Protein AF-A0AA43KDF6-F1 (afdb_monomer_lite)

Sequence (59 aa):
MVSIKRKEMIWLLLLVLGCGYFSAMSNLEMNYYLKSLIALLPMQVAALIYVAYLRWHRS

Foldseek 3Di:
DPPCPPVNVVVVVVVVVLCVLVVVLVPDPDDPVVSVVSNCVVVVVVVVVVVVVVVVVVD

Organism: NCBI:txid2971776

Structure (mmCIF, N/CA/C/O backbone):
data_AF-A0AA43KDF6-F1
#
_entry.id   AF-A0AA43KDF6-F1
#
loop_
_atom_site.group_PDB
_atom_site.id
_atom_site.type_symbol
_atom_site.label_atom_id
_atom_site.label_alt_id
_atom_site.label_comp_id
_atom_site.label_asym_id
_atom_site.label_entity_id
_atom_site.label_seq_id
_atom_site.pdbx_PDB_ins_code
_atom_site.Cartn_x
_atom_site.Cartn_y
_atom_site.Cartn_z
_atom_site.occupancy
_atom_site.B_iso_or_equiv
_atom_site.auth_seq_id
_atom_site.auth_comp_id
_atom_site.auth_asym_id
_atom_site.auth_atom_id
_atom_site.pdbx_PDB_model_num
ATOM 1 N N . MET A 1 1 ? 6.442 12.933 23.929 1.00 42.56 1 MET A N 1
ATOM 2 C CA . MET A 1 1 ? 6.182 11.527 23.544 1.00 42.56 1 MET A CA 1
ATOM 3 C C . MET A 1 1 ? 5.122 11.530 22.460 1.00 42.56 1 MET A C 1
ATOM 5 O O . MET A 1 1 ? 4.011 11.968 22.730 1.00 42.56 1 MET A O 1
ATOM 9 N N . VAL A 1 2 ? 5.472 11.155 21.228 1.00 54.75 2 VAL A N 1
ATOM 10 C CA . VAL A 1 2 ? 4.514 11.138 20.113 1.00 54.75 2 VAL A CA 1
ATOM 11 C C . VAL A 1 2 ? 3.540 9.982 20.347 1.00 54.75 2 VAL A C 1
ATOM 13 O O . VAL A 1 2 ? 3.887 8.821 20.160 1.00 54.75 2 VAL A O 1
ATOM 16 N N . SER A 1 3 ? 2.336 10.297 20.821 1.00 65.50 3 SER A N 1
ATOM 17 C CA . SER A 1 3 ? 1.234 9.340 20.923 1.00 65.50 3 SER A CA 1
ATOM 18 C C . SER A 1 3 ? 0.579 9.238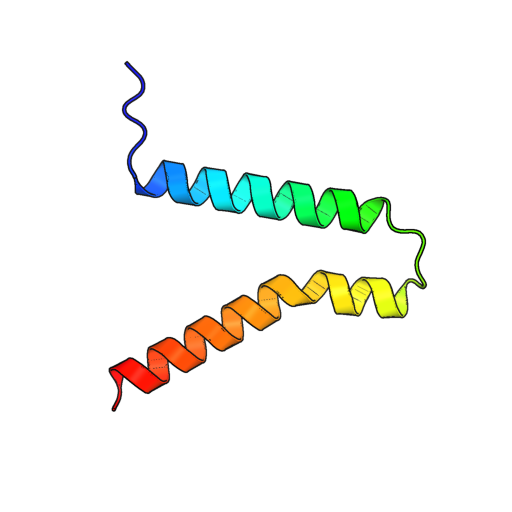 19.549 1.00 65.50 3 SER A C 1
ATOM 20 O O . SER A 1 3 ? -0.371 9.960 19.253 1.00 65.50 3 SER A O 1
ATOM 22 N N . ILE A 1 4 ? 1.146 8.402 18.675 1.00 73.00 4 ILE A N 1
ATOM 23 C CA . ILE A 1 4 ? 0.550 8.127 17.365 1.00 73.00 4 ILE A CA 1
ATOM 24 C C . ILE A 1 4 ? -0.745 7.363 17.619 1.00 73.00 4 ILE A C 1
ATOM 26 O O . ILE A 1 4 ? -0.733 6.216 18.077 1.00 73.00 4 ILE A O 1
ATOM 30 N N . LYS A 1 5 ? -1.886 7.993 17.336 1.00 82.56 5 LYS A N 1
ATOM 31 C CA . LYS A 1 5 ? -3.175 7.308 17.466 1.00 82.56 5 LYS A CA 1
ATOM 32 C C . LYS A 1 5 ? -3.267 6.230 16.388 1.00 82.56 5 LYS A C 1
ATOM 34 O O . LYS A 1 5 ? -2.839 6.437 15.257 1.00 82.56 5 LYS A O 1
ATOM 39 N N . ARG A 1 6 ? -3.915 5.097 16.694 1.00 82.62 6 ARG A N 1
ATOM 40 C CA . ARG A 1 6 ? -4.094 3.969 15.750 1.00 82.62 6 ARG A CA 1
ATOM 41 C C . ARG A 1 6 ? -4.588 4.421 14.368 1.00 82.62 6 ARG A C 1
ATOM 43 O O . ARG A 1 6 ? -4.161 3.888 13.353 1.00 82.62 6 ARG A O 1
ATOM 50 N N . LYS A 1 7 ? -5.463 5.434 14.338 1.00 83.56 7 LYS A N 1
ATOM 51 C CA . LYS A 1 7 ? -5.947 6.064 13.105 1.00 83.56 7 LYS A CA 1
ATOM 52 C C . LYS A 1 7 ? -4.800 6.690 12.307 1.00 83.56 7 LYS A C 1
ATOM 54 O O . LYS A 1 7 ? -4.633 6.343 11.153 1.00 83.56 7 LYS A O 1
ATOM 59 N N . GLU A 1 8 ? -3.981 7.542 12.906 1.00 86.12 8 GLU A N 1
ATOM 60 C CA . GLU A 1 8 ? -2.850 8.195 12.227 1.00 86.12 8 GLU A CA 1
ATOM 61 C C . GLU A 1 8 ? -1.838 7.178 11.694 1.00 86.12 8 GLU A C 1
ATOM 63 O O . GLU A 1 8 ? -1.320 7.341 10.593 1.00 86.12 8 GLU A O 1
ATOM 68 N N . MET A 1 9 ? -1.634 6.077 12.421 1.00 88.31 9 MET A N 1
ATOM 69 C CA . MET A 1 9 ? -0.772 4.984 11.977 1.00 88.31 9 MET A CA 1
ATOM 70 C C . MET A 1 9 ? -1.308 4.300 10.708 1.00 88.31 9 MET A C 1
ATOM 72 O O . MET A 1 9 ? -0.547 4.056 9.778 1.00 88.31 9 MET A O 1
ATOM 76 N N . ILE A 1 10 ? -2.622 4.048 10.634 1.00 89.94 10 ILE A N 1
ATOM 77 C CA . ILE A 1 10 ? -3.273 3.505 9.428 1.00 89.94 10 ILE A CA 1
ATOM 78 C C . ILE A 1 10 ? -3.129 4.479 8.253 1.00 89.94 10 ILE A C 1
ATOM 80 O O . ILE A 1 10 ? -2.843 4.057 7.137 1.00 89.94 10 ILE A O 1
ATOM 84 N N . TRP A 1 11 ? -3.300 5.779 8.497 1.00 90.38 11 TRP A N 1
ATOM 85 C CA . TRP A 1 11 ? -3.181 6.801 7.454 1.00 90.38 11 TRP A CA 1
ATOM 86 C C . TRP A 1 11 ? -1.753 6.907 6.921 1.00 90.38 11 TRP A C 1
ATOM 88 O O . TRP A 1 11 ? -1.564 6.963 5.709 1.00 90.38 11 TRP A O 1
ATOM 98 N N . LEU A 1 12 ? -0.752 6.859 7.803 1.00 92.19 12 LEU A N 1
ATOM 99 C CA . LEU A 1 12 ? 0.656 6.790 7.410 1.00 92.19 12 LEU A CA 1
ATOM 100 C C . LEU A 1 12 ? 0.949 5.545 6.574 1.00 92.19 12 LEU A C 1
ATOM 102 O O . LEU A 1 12 ? 1.628 5.639 5.557 1.00 92.19 12 LEU A O 1
ATOM 106 N N . LEU A 1 13 ? 0.406 4.392 6.964 1.00 91.38 13 LEU A N 1
ATOM 107 C CA . LEU A 1 13 ? 0.610 3.136 6.244 1.00 91.38 13 LEU A CA 1
ATOM 108 C C . LEU A 1 13 ? -0.006 3.197 4.836 1.00 91.38 13 LEU A C 1
ATOM 110 O O . LEU A 1 13 ? 0.652 2.836 3.863 1.00 91.38 13 LEU A O 1
ATOM 114 N N . LEU A 1 14 ? -1.223 3.737 4.709 1.00 90.00 14 LEU A N 1
ATOM 115 C CA . LEU A 1 14 ? -1.865 3.982 3.413 1.00 90.00 14 LEU A CA 1
ATOM 116 C C . LEU A 1 14 ? -1.074 4.973 2.552 1.00 90.00 14 LEU A C 1
ATOM 118 O O . LEU A 1 14 ? -0.944 4.764 1.348 1.00 90.00 14 LEU A O 1
ATOM 122 N N . LEU A 1 15 ? -0.519 6.022 3.162 1.00 91.00 15 LEU A N 1
ATOM 123 C CA . LEU A 1 15 ? 0.292 7.014 2.463 1.00 91.00 15 LEU A CA 1
ATOM 124 C C . LEU A 1 15 ? 1.598 6.404 1.937 1.00 91.00 15 LEU A C 1
ATOM 126 O O . LEU A 1 15 ? 1.935 6.602 0.773 1.00 91.00 15 LEU A O 1
ATOM 130 N N . VAL A 1 16 ? 2.298 5.613 2.754 1.00 93.81 16 VAL A N 1
ATOM 131 C CA . VAL A 1 16 ? 3.523 4.910 2.342 1.00 93.81 16 VAL A CA 1
ATOM 132 C C . VAL A 1 16 ? 3.229 3.904 1.230 1.00 93.81 16 VAL A C 1
ATOM 134 O O . VAL A 1 16 ? 3.951 3.879 0.234 1.00 93.81 16 VAL A O 1
ATOM 137 N N . LEU A 1 17 ? 2.154 3.120 1.351 1.00 90.75 17 LEU A N 1
ATOM 138 C CA . LEU A 1 17 ? 1.739 2.177 0.309 1.00 90.75 17 LEU A CA 1
ATOM 139 C C . LEU A 1 17 ? 1.379 2.888 -0.999 1.00 90.75 17 LEU A C 1
ATOM 141 O O . LEU A 1 17 ? 1.820 2.458 -2.062 1.00 90.75 17 LE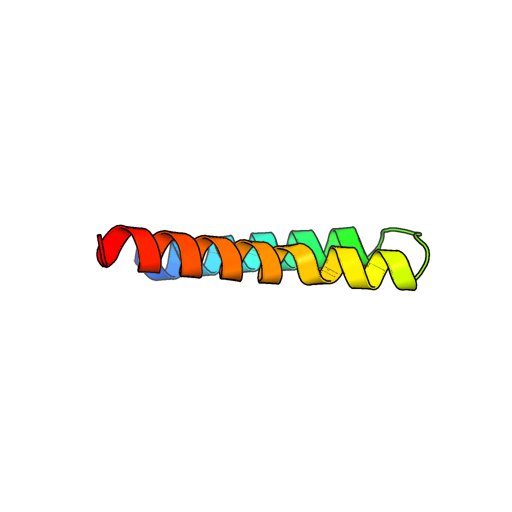U A O 1
ATOM 145 N N . GLY A 1 18 ? 0.626 3.989 -0.929 1.00 88.31 18 GLY A N 1
ATOM 146 C CA . GLY A 1 18 ? 0.268 4.793 -2.096 1.00 88.31 18 GLY A CA 1
ATOM 147 C C . GLY A 1 18 ? 1.499 5.382 -2.782 1.00 88.31 18 GLY A C 1
ATOM 148 O O . GLY A 1 18 ? 1.683 5.191 -3.982 1.00 88.31 18 GLY A O 1
ATOM 149 N N . CYS A 1 19 ? 2.385 6.030 -2.024 1.00 90.06 19 CYS A N 1
ATOM 150 C CA . CYS A 1 19 ? 3.634 6.576 -2.556 1.00 90.06 19 CYS A CA 1
ATOM 151 C C . CYS A 1 19 ? 4.526 5.488 -3.167 1.00 90.06 19 CYS A C 1
ATOM 153 O O . CYS A 1 19 ? 5.052 5.682 -4.261 1.00 90.06 19 CYS A O 1
ATOM 155 N N . GLY A 1 20 ? 4.672 4.338 -2.503 1.00 90.75 20 GLY A N 1
ATOM 156 C CA . GLY A 1 20 ? 5.437 3.205 -3.026 1.00 90.75 20 GLY A CA 1
ATOM 157 C C . GLY A 1 20 ? 4.852 2.669 -4.331 1.00 90.75 20 GLY A C 1
ATOM 158 O O . GLY A 1 20 ? 5.582 2.484 -5.303 1.00 90.75 20 GLY A O 1
ATOM 159 N N . TYR A 1 21 ? 3.528 2.507 -4.382 1.00 89.81 21 TYR A N 1
ATOM 160 C CA . TYR A 1 21 ? 2.810 2.074 -5.575 1.00 89.81 21 TYR A CA 1
ATOM 161 C C . TYR A 1 21 ? 3.001 3.042 -6.746 1.00 89.81 21 TYR A C 1
ATOM 163 O O . TYR A 1 21 ? 3.443 2.631 -7.817 1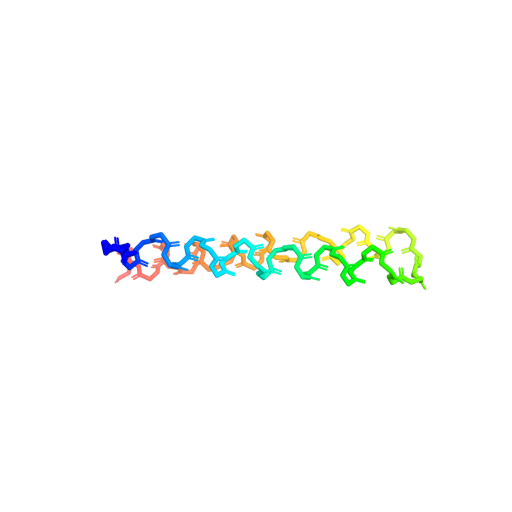.00 89.81 21 TYR A O 1
ATOM 171 N N . PHE A 1 22 ? 2.726 4.334 -6.546 1.00 87.25 22 PHE A N 1
ATOM 172 C CA . PHE A 1 22 ? 2.865 5.341 -7.600 1.00 87.25 22 PHE A CA 1
ATOM 173 C C . PHE A 1 22 ? 4.322 5.551 -8.026 1.00 87.25 22 PHE A C 1
ATOM 175 O O . PHE A 1 22 ? 4.577 5.777 -9.206 1.00 87.25 22 PHE A O 1
ATOM 182 N N . SER A 1 23 ? 5.282 5.429 -7.106 1.00 88.25 23 SER A N 1
ATOM 183 C CA . SER A 1 23 ? 6.712 5.515 -7.417 1.00 88.25 23 SER A CA 1
ATOM 184 C C . SER A 1 23 ? 7.186 4.335 -8.270 1.00 88.25 23 SER A C 1
ATOM 186 O O . SER A 1 23 ? 7.798 4.536 -9.322 1.00 88.25 23 SER A O 1
ATOM 188 N N . ALA A 1 24 ? 6.841 3.103 -7.879 1.00 87.38 24 ALA A N 1
ATOM 189 C CA . ALA A 1 24 ? 7.131 1.911 -8.675 1.00 87.38 24 ALA A CA 1
ATOM 190 C C . ALA A 1 24 ? 6.448 1.989 -10.046 1.00 87.38 24 ALA A C 1
ATOM 192 O O . ALA A 1 24 ? 7.063 1.706 -11.071 1.00 87.38 24 ALA A O 1
ATOM 193 N N . MET A 1 25 ? 5.202 2.465 -10.068 1.00 85.94 25 MET A N 1
ATOM 194 C CA . MET A 1 25 ? 4.449 2.655 -11.297 1.00 85.94 25 MET A CA 1
ATOM 195 C C . MET A 1 25 ? 5.088 3.703 -12.209 1.00 85.94 25 MET A C 1
ATOM 197 O O . MET A 1 25 ? 5.166 3.495 -13.414 1.00 85.94 25 MET A O 1
ATOM 201 N N . SER A 1 26 ? 5.593 4.810 -11.662 1.00 82.50 26 SER A N 1
ATOM 202 C CA . SER A 1 26 ? 6.274 5.855 -12.433 1.00 82.50 26 SER A CA 1
ATOM 203 C C . SER A 1 26 ? 7.492 5.307 -13.183 1.00 82.50 26 SER A C 1
ATOM 205 O O . SER A 1 26 ? 7.616 5.541 -14.385 1.00 82.50 26 SER A O 1
ATOM 207 N N . ASN A 1 27 ? 8.304 4.484 -12.514 1.00 84.81 27 ASN A N 1
ATOM 208 C CA . ASN A 1 27 ? 9.511 3.869 -13.079 1.00 84.81 27 ASN A CA 1
ATOM 209 C C . ASN A 1 27 ? 9.231 2.694 -14.031 1.00 84.81 27 ASN A C 1
ATOM 211 O O . ASN A 1 27 ? 10.139 2.213 -14.700 1.00 84.81 27 ASN A O 1
ATOM 215 N N . LEU A 1 28 ? 7.989 2.215 -14.101 1.00 84.75 28 LEU A N 1
ATOM 216 C CA . LEU A 1 28 ? 7.629 1.086 -14.948 1.00 84.75 28 LEU A CA 1
ATOM 217 C C . LEU A 1 28 ? 7.561 1.538 -16.416 1.00 84.75 28 LEU A C 1
ATOM 219 O O . LEU A 1 28 ? 6.669 2.299 -16.811 1.00 84.75 28 LEU A O 1
ATOM 223 N N . GLU A 1 29 ? 8.518 1.087 -17.227 1.00 81.12 29 GLU A N 1
ATOM 224 C CA . GLU A 1 29 ? 8.578 1.330 -18.673 1.00 81.12 29 GLU A CA 1
ATOM 225 C C . GLU A 1 29 ? 7.577 0.424 -19.402 1.00 81.12 29 GLU A C 1
ATOM 227 O O . GLU A 1 29 ? 7.911 -0.610 -19.973 1.00 81.12 29 GLU A O 1
ATOM 232 N N . MET A 1 30 ? 6.299 0.792 -19.334 1.00 80.81 30 MET A N 1
ATOM 233 C CA . MET A 1 30 ? 5.204 0.093 -20.005 1.00 80.81 30 MET A CA 1
ATOM 234 C C . MET A 1 30 ? 4.426 1.056 -20.900 1.00 80.81 30 MET A C 1
ATOM 236 O O . MET A 1 30 ? 4.437 2.270 -20.689 1.00 80.81 30 MET A O 1
ATOM 240 N N . ASN A 1 31 ? 3.705 0.508 -21.882 1.00 84.88 31 ASN A N 1
ATOM 241 C CA . ASN A 1 31 ? 2.792 1.271 -22.727 1.00 84.88 31 ASN A CA 1
ATOM 242 C C . ASN A 1 31 ? 1.845 2.131 -21.871 1.00 84.88 31 ASN A C 1
ATOM 244 O O . ASN A 1 31 ? 1.191 1.629 -20.953 1.00 84.88 31 ASN A O 1
ATOM 248 N N . TYR A 1 32 ? 1.761 3.419 -22.204 1.00 82.94 32 TYR A N 1
ATOM 249 C CA . TYR A 1 32 ? 1.012 4.434 -21.466 1.00 82.94 32 TYR A CA 1
ATOM 250 C C . TYR A 1 32 ? -0.458 4.051 -21.236 1.00 82.94 32 TYR A C 1
ATOM 252 O O . TYR A 1 32 ? -1.006 4.303 -20.162 1.00 82.94 32 TYR A O 1
ATOM 260 N N . TYR A 1 33 ? -1.082 3.372 -22.206 1.00 83.75 33 TYR A N 1
ATOM 261 C CA . TYR A 1 33 ? -2.458 2.891 -22.078 1.00 83.75 33 TYR A CA 1
ATOM 262 C C . TYR A 1 33 ? -2.595 1.854 -20.955 1.00 83.75 33 TYR A C 1
ATOM 264 O O . TYR A 1 33 ? -3.356 2.055 -20.009 1.00 83.75 33 TYR A O 1
ATOM 272 N N . LEU A 1 34 ? -1.789 0.791 -20.994 1.00 83.00 34 LEU A N 1
ATOM 273 C CA . LEU A 1 34 ? -1.768 -0.238 -19.949 1.00 83.00 34 LEU A CA 1
ATOM 274 C C . LEU A 1 34 ? -1.355 0.353 -18.595 1.00 83.00 34 LEU A C 1
ATOM 276 O O . LEU A 1 34 ? -1.856 -0.055 -17.547 1.00 83.00 34 LEU A O 1
ATOM 280 N N . LYS A 1 35 ? -0.471 1.356 -18.620 1.00 85.12 35 LYS A N 1
ATOM 281 C CA . LYS A 1 35 ? 0.010 2.055 -17.431 1.00 85.12 35 LYS A CA 1
ATOM 282 C C . LYS A 1 35 ? -1.138 2.796 -16.737 1.00 85.12 35 LYS A C 1
ATOM 284 O O . LYS A 1 35 ? -1.306 2.678 -15.528 1.00 85.12 35 LYS A O 1
ATOM 289 N N . SER A 1 36 ? -1.997 3.476 -17.492 1.00 83.69 36 SER A N 1
ATOM 290 C CA . SER A 1 36 ? -3.183 4.132 -16.925 1.00 83.69 36 SER A CA 1
ATOM 291 C C . SER A 1 36 ? -4.187 3.148 -16.306 1.00 83.69 36 SER A C 1
ATOM 293 O O . SER A 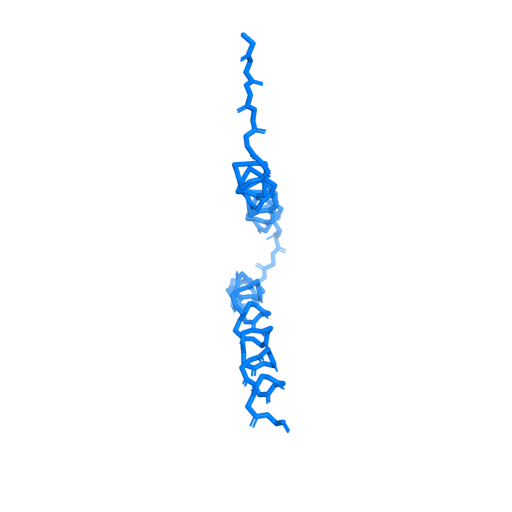1 36 ? -4.736 3.431 -15.243 1.00 83.69 36 SER A O 1
ATOM 295 N N . LEU A 1 37 ? -4.373 1.964 -16.905 1.00 86.50 37 LEU A N 1
ATOM 296 C CA . LEU A 1 37 ? -5.272 0.932 -16.372 1.00 86.50 37 LEU A CA 1
ATOM 297 C C . LEU A 1 37 ? -4.789 0.408 -15.018 1.00 86.50 37 LEU A C 1
ATOM 299 O O . LEU A 1 37 ? -5.556 0.355 -14.058 1.00 86.50 37 LEU A O 1
ATOM 303 N N . ILE A 1 38 ? -3.500 0.074 -14.927 1.00 87.06 38 ILE A N 1
ATOM 304 C CA . ILE A 1 38 ? -2.898 -0.405 -13.681 1.00 87.06 38 ILE A CA 1
ATOM 305 C C . ILE A 1 38 ? -2.894 0.716 -12.636 1.00 87.06 38 ILE A C 1
ATOM 307 O O . ILE A 1 38 ? -3.220 0.467 -11.481 1.00 87.06 38 ILE A O 1
ATOM 311 N N . ALA A 1 39 ? -2.630 1.971 -13.010 1.00 87.19 39 ALA A N 1
ATOM 312 C CA . ALA A 1 39 ? -2.627 3.089 -12.062 1.00 87.19 39 ALA A CA 1
ATOM 313 C C . ALA A 1 39 ? -3.960 3.241 -11.297 1.00 87.19 39 ALA A C 1
ATOM 315 O O . ALA A 1 39 ? -3.955 3.668 -10.143 1.00 87.19 39 ALA A O 1
ATOM 316 N N . LEU A 1 40 ? -5.083 2.840 -11.903 1.00 88.69 40 LEU A N 1
ATOM 317 C CA . LEU A 1 40 ? -6.419 2.901 -11.302 1.00 88.69 40 LEU A CA 1
ATOM 318 C C . LEU A 1 40 ? -6.792 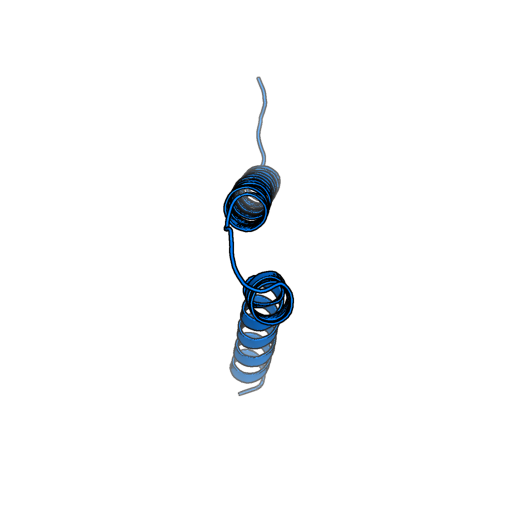1.673 -10.451 1.00 88.69 40 LEU A C 1
ATOM 320 O O . LEU A 1 40 ? -7.782 1.732 -9.717 1.00 88.69 40 LEU A O 1
ATOM 324 N N . LEU A 1 41 ? -6.016 0.582 -10.491 1.00 90.12 41 LEU A N 1
ATOM 325 C CA . LEU A 1 41 ? -6.317 -0.655 -9.754 1.00 90.12 41 LEU A CA 1
ATOM 326 C C . LEU A 1 41 ? -6.556 -0.447 -8.249 1.00 90.12 41 LEU A C 1
ATOM 328 O O . LEU A 1 41 ? -7.541 -0.991 -7.745 1.00 90.12 41 LEU A O 1
ATOM 332 N N . PRO A 1 42 ? -5.756 0.348 -7.506 1.00 88.88 42 PRO A N 1
ATOM 333 C CA . PRO A 1 42 ? -6.000 0.547 -6.076 1.00 88.88 42 PRO A CA 1
ATOM 334 C C . PRO A 1 42 ? -7.377 1.157 -5.790 1.00 88.88 42 PRO A C 1
ATOM 336 O O . PRO A 1 42 ? -8.047 0.768 -4.833 1.00 88.88 42 PRO A O 1
ATOM 339 N N . MET A 1 43 ? -7.834 2.075 -6.649 1.00 89.44 43 MET A N 1
ATOM 340 C CA . MET A 1 43 ? -9.151 2.700 -6.529 1.00 89.44 43 MET A CA 1
ATOM 341 C C . MET A 1 43 ? -10.273 1.701 -6.831 1.00 89.44 43 MET A C 1
ATOM 343 O O . MET A 1 43 ? -11.278 1.668 -6.121 1.00 89.44 43 MET A O 1
ATOM 347 N N . GLN A 1 44 ? -10.088 0.849 -7.843 1.00 91.69 44 GLN A N 1
ATOM 348 C CA . GLN A 1 44 ? -11.045 -0.209 -8.179 1.00 91.69 44 GLN A CA 1
ATOM 349 C C . GLN A 1 44 ? -11.179 -1.234 -7.045 1.00 91.69 44 GLN A C 1
ATOM 351 O O . GLN A 1 44 ? -12.294 -1.595 -6.668 1.00 91.69 44 GLN A O 1
ATOM 356 N N . VAL A 1 45 ? -10.062 -1.653 -6.444 1.00 92.44 45 VAL A N 1
ATOM 357 C CA . VAL A 1 45 ? -10.060 -2.559 -5.285 1.00 92.44 45 VAL A CA 1
ATOM 358 C C . VAL A 1 45 ? -10.778 -1.921 -4.094 1.00 92.44 45 VAL A C 1
ATOM 360 O O . VAL A 1 45 ? -11.619 -2.569 -3.471 1.00 92.44 45 VAL A O 1
ATOM 363 N N . ALA A 1 46 ? -10.521 -0.641 -3.808 1.00 90.88 46 ALA A N 1
ATOM 364 C CA . ALA A 1 46 ? -11.218 0.080 -2.744 1.00 90.88 46 ALA A CA 1
ATOM 365 C C . ALA A 1 46 ? -12.740 0.137 -2.976 1.00 90.88 46 ALA A C 1
ATOM 367 O O . ALA A 1 46 ? -13.514 -0.077 -2.041 1.00 90.88 46 ALA A O 1
ATOM 368 N N . ALA A 1 47 ? -13.175 0.359 -4.221 1.00 93.50 47 ALA A N 1
ATOM 369 C CA . ALA A 1 47 ? -14.590 0.350 -4.582 1.00 93.50 47 ALA A CA 1
ATOM 370 C C . ALA A 1 47 ? -15.231 -1.034 -4.376 1.00 93.50 47 ALA A C 1
ATOM 372 O O . ALA A 1 47 ? -16.324 -1.125 -3.814 1.00 93.50 47 ALA A O 1
ATOM 373 N N . LEU A 1 48 ? -14.543 -2.114 -4.762 1.00 95.44 48 LEU A N 1
ATOM 374 C CA . LEU A 1 48 ? -15.023 -3.482 -4.543 1.00 95.44 48 LEU A CA 1
ATOM 375 C C . LEU A 1 48 ? -15.148 -3.816 -3.055 1.00 95.44 48 LEU A C 1
ATOM 377 O O . LEU A 1 48 ? -16.176 -4.351 -2.644 1.00 95.44 48 LEU A O 1
ATOM 381 N N . ILE A 1 49 ? -14.149 -3.459 -2.241 1.00 94.00 49 ILE A N 1
ATOM 382 C CA . ILE A 1 49 ? -14.196 -3.643 -0.782 1.00 94.00 49 ILE A CA 1
ATOM 383 C C . ILE A 1 49 ? -15.388 -2.886 -0.194 1.00 94.00 49 ILE A C 1
ATOM 385 O O . ILE A 1 49 ? -16.132 -3.441 0.613 1.00 94.00 49 ILE A O 1
ATOM 389 N N . TYR A 1 50 ? -15.600 -1.640 -0.622 1.00 92.62 50 TYR A N 1
ATOM 390 C CA . TYR A 1 50 ? -16.711 -0.822 -0.148 1.00 92.62 50 TYR A CA 1
ATOM 391 C C . TYR A 1 50 ? -18.073 -1.440 -0.488 1.00 92.62 50 TYR A C 1
ATOM 393 O O . TYR A 1 50 ? -18.918 -1.592 0.395 1.00 92.62 50 TYR A O 1
ATOM 401 N N . VAL A 1 51 ? -18.280 -1.846 -1.745 1.00 95.31 51 VAL A N 1
ATOM 402 C CA . VAL A 1 51 ? -19.535 -2.478 -2.186 1.00 95.31 51 VAL A CA 1
ATOM 403 C C . VAL A 1 51 ? -19.753 -3.821 -1.488 1.00 95.31 51 VAL A C 1
ATOM 405 O O . VAL A 1 51 ? -20.869 -4.104 -1.050 1.00 95.31 51 VAL A O 1
ATOM 408 N N . ALA A 1 52 ? -18.705 -4.635 -1.341 1.00 94.56 52 ALA A N 1
ATOM 409 C CA . ALA A 1 52 ? -18.777 -5.912 -0.638 1.00 94.56 52 ALA A CA 1
ATOM 410 C C . ALA A 1 52 ? -19.164 -5.723 0.836 1.00 94.56 52 ALA A C 1
ATOM 412 O O . ALA A 1 52 ? -20.074 -6.395 1.321 1.00 94.56 52 ALA A O 1
ATOM 413 N N . TYR A 1 53 ? -18.539 -4.763 1.523 1.00 93.31 53 TYR A N 1
ATOM 414 C CA . TYR A 1 53 ? -18.861 -4.429 2.909 1.00 93.31 53 TYR A CA 1
ATOM 415 C C . TYR A 1 53 ? -20.300 -3.915 3.056 1.00 93.31 53 TYR A C 1
ATOM 417 O O . TYR A 1 53 ? -21.031 -4.347 3.946 1.00 93.31 53 TYR A O 1
ATOM 425 N N . LEU A 1 54 ? -20.738 -3.038 2.147 1.00 92.69 54 LEU A N 1
ATOM 426 C CA . LEU A 1 54 ? -22.104 -2.514 2.132 1.00 92.69 54 LEU A CA 1
ATOM 427 C C . LEU A 1 54 ? -23.143 -3.624 1.931 1.00 92.69 54 LEU A C 1
ATOM 429 O O . LEU A 1 54 ? -24.185 -3.615 2.586 1.00 92.69 54 LEU A O 1
ATOM 433 N N . ARG A 1 55 ? -22.869 -4.574 1.028 1.00 91.50 55 ARG A N 1
ATOM 434 C CA . ARG A 1 55 ? -23.744 -5.727 0.786 1.00 91.50 55 ARG A CA 1
ATOM 435 C C . ARG A 1 55 ? -23.808 -6.641 2.006 1.00 91.50 55 ARG A C 1
ATOM 437 O O . ARG A 1 55 ? -24.899 -7.057 2.370 1.00 91.50 55 ARG A O 1
ATOM 444 N N . TRP A 1 56 ? -22.666 -6.912 2.637 1.00 90.00 56 TRP A N 1
ATOM 445 C CA . TRP A 1 56 ? -22.585 -7.746 3.835 1.00 90.00 56 TRP A CA 1
ATOM 446 C C . TRP A 1 56 ? -23.363 -7.153 5.015 1.00 90.00 56 TRP A C 1
ATOM 448 O O . TRP A 1 56 ? -24.060 -7.875 5.708 1.00 90.00 56 TRP A O 1
ATOM 458 N N . HIS A 1 57 ? -23.300 -5.836 5.221 1.00 82.50 57 HIS A N 1
ATOM 4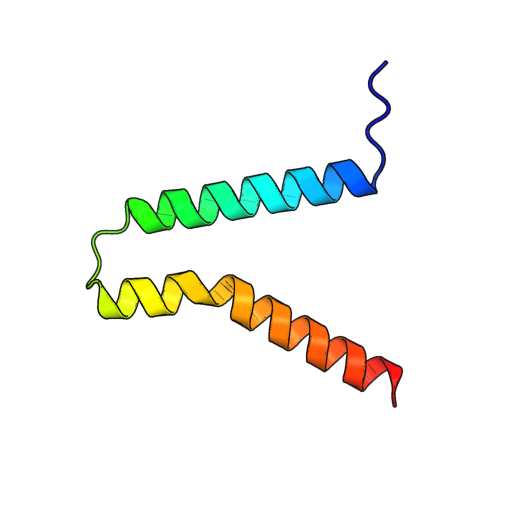59 C CA . HIS A 1 57 ? -24.022 -5.165 6.310 1.00 82.50 57 HIS A CA 1
ATOM 460 C C . HIS A 1 57 ? -25.540 -5.034 6.060 1.00 82.50 57 HIS A C 1
ATOM 462 O O . HIS A 1 57 ? -26.303 -4.756 6.982 1.00 82.50 57 HIS A O 1
ATOM 468 N N . ARG A 1 58 ? -25.996 -5.153 4.808 1.00 79.00 58 ARG A N 1
ATOM 469 C CA . ARG A 1 58 ? -27.425 -5.084 4.451 1.00 79.00 58 ARG A CA 1
ATOM 470 C C . ARG A 1 58 ? -28.133 -6.441 4.445 1.00 79.00 58 ARG A C 1
ATOM 472 O O . ARG A 1 58 ? -29.350 -6.443 4.275 1.00 79.00 58 ARG A O 1
ATOM 479 N N . SER A 1 59 ? -27.395 -7.544 4.559 1.00 62.09 59 SER A N 1
ATOM 480 C CA . SER A 1 59 ? -27.920 -8.912 4.520 1.00 62.09 59 SER A CA 1
ATOM 481 C C . SER A 1 59 ? -28.036 -9.511 5.912 1.00 62.09 59 SER A C 1
ATOM 483 O O . SER A 1 59 ? -28.832 -10.467 6.014 1.00 62.09 59 SER A O 1
#

Radius of gyration: 15.83 Å; chains: 1; bounding box: 37×20×46 Å

Secondary structure (DSSP, 8-state):
-----HHHHHHHHHHHHHHHHHHHHHH----HHHHHHHHTHHHHHHHHHHHHHHHHHH-

pLDDT: mean 85.81, std 9.4, range [42.56, 95.44]